Protein AF-A0A0J7K8P9-F1 (afdb_monomer_lite)

Sequence (66 aa):
MIRKEGYPAEAHVVKTEDGYLLTLHRIPNDNGSLPVLLQHGLLSSSADWLVLGKGKALRTLQEIGD

Organism: Lasius niger (NCBI:txid67767)

Secondary structure (DSSP, 8-state):
-GGGGT---EEEEEE-TTS-EEEEEE---SS-PPP------TT--GGGGTTT-TTTS-GGGTTT--

InterPro domains:
  IPR006693 Partial AB-hydrolase lipase domain [PF04083] (1-51)
  IPR029058 Alpha/Beta hydrolase fold [G3DSA:3.40.50.1820] (1-61)
  IP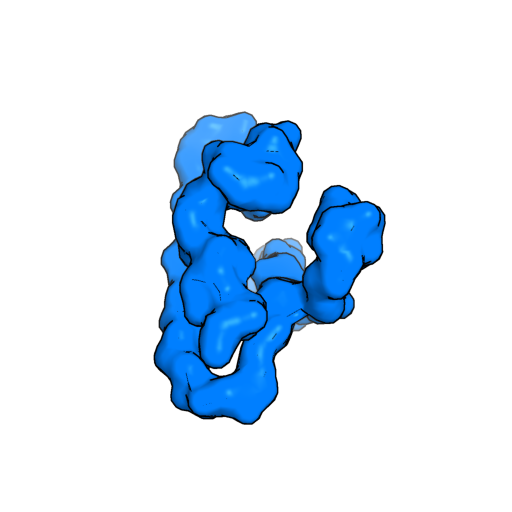R029058 Alpha/Beta hydrolase fold [SSF53474] (1-52)

pLDDT: mean 84.97, std 16.03, range [40.44, 98.69]

Structure (mmCIF, N/CA/C/O backbone):
data_AF-A0A0J7K8P9-F1
#
_entry.id   AF-A0A0J7K8P9-F1
#
loop_
_atom_site.group_PDB
_atom_site.id
_atom_site.type_symbol
_atom_site.label_atom_id
_atom_site.label_alt_id
_atom_site.label_comp_id
_atom_site.label_asym_id
_atom_site.label_entity_id
_atom_site.label_seq_id
_atom_site.pdbx_PDB_ins_code
_atom_site.Cartn_x
_atom_site.Cartn_y
_atom_site.Cartn_z
_atom_site.occupancy
_atom_site.B_iso_or_equiv
_atom_site.auth_seq_id
_atom_site.auth_comp_id
_atom_site.auth_asym_id
_atom_site.auth_atom_id
_atom_site.pdbx_PDB_model_num
ATOM 1 N N . MET A 1 1 ? 0.662 0.525 -11.599 1.00 82.38 1 MET A N 1
ATOM 2 C CA . MET A 1 1 ? 2.060 1.016 -11.563 1.00 82.38 1 MET A CA 1
ATOM 3 C C . MET A 1 1 ? 3.033 -0.132 -11.331 1.00 82.38 1 MET A C 1
ATOM 5 O O . MET A 1 1 ? 3.766 -0.441 -12.248 1.00 82.38 1 MET A O 1
ATOM 9 N N . ILE A 1 2 ? 2.955 -0.847 -10.204 1.00 89.94 2 ILE A N 1
ATOM 10 C CA . ILE A 1 2 ? 3.897 -1.924 -9.824 1.00 89.94 2 ILE A CA 1
ATOM 11 C C . ILE A 1 2 ? 4.148 -2.970 -10.929 1.00 89.94 2 ILE A C 1
ATOM 13 O O . ILE A 1 2 ? 5.269 -3.102 -11.407 1.00 89.94 2 ILE A O 1
ATOM 17 N N . ARG A 1 3 ? 3.098 -3.668 -11.391 1.00 90.31 3 ARG A N 1
ATOM 18 C CA . ARG A 1 3 ? 3.232 -4.733 -12.408 1.00 90.31 3 ARG A CA 1
ATOM 19 C C . ARG A 1 3 ? 3.779 -4.232 -13.748 1.00 90.31 3 ARG A C 1
ATOM 21 O O . ARG A 1 3 ? 4.454 -4.975 -14.445 1.00 90.31 3 ARG A O 1
ATOM 28 N N . LYS A 1 4 ? 3.508 -2.967 -14.096 1.00 87.50 4 LYS A N 1
ATOM 29 C CA . LYS A 1 4 ? 4.015 -2.334 -15.326 1.00 87.50 4 LYS A CA 1
ATOM 30 C C . LYS A 1 4 ? 5.540 -2.167 -15.286 1.00 87.50 4 LYS A C 1
ATOM 32 O O . LYS A 1 4 ? 6.175 -2.231 -16.327 1.00 87.50 4 LYS A O 1
ATOM 37 N N . GLU A 1 5 ? 6.108 -2.008 -14.093 1.00 84.94 5 GLU A N 1
ATOM 38 C CA . GLU A 1 5 ? 7.555 -1.905 -13.860 1.00 84.94 5 GLU A CA 1
ATOM 39 C C . GLU A 1 5 ? 8.235 -3.282 -13.691 1.00 84.94 5 GLU A C 1
ATOM 41 O O . GLU A 1 5 ? 9.429 -3.353 -13.402 1.00 84.94 5 GLU A O 1
ATOM 46 N N . GLY A 1 6 ? 7.487 -4.383 -13.860 1.00 87.00 6 GLY A N 1
ATOM 47 C CA . GLY A 1 6 ? 8.003 -5.755 -13.804 1.00 87.00 6 GLY A CA 1
ATOM 48 C C . GLY A 1 6 ? 8.102 -6.370 -12.404 1.00 87.00 6 GLY A C 1
ATOM 49 O O . GLY A 1 6 ? 8.633 -7.467 -12.277 1.00 87.00 6 GLY A O 1
ATOM 50 N N . TYR A 1 7 ? 7.590 -5.707 -11.363 1.00 87.38 7 TYR A N 1
ATOM 51 C CA . TYR A 1 7 ? 7.560 -6.266 -10.007 1.00 87.38 7 TYR A CA 1
ATOM 52 C C . TYR A 1 7 ? 6.291 -7.096 -9.752 1.00 87.38 7 TYR A C 1
ATOM 54 O O . TYR A 1 7 ? 5.211 -6.734 -10.246 1.00 87.38 7 TYR A O 1
ATOM 62 N N . PRO A 1 8 ? 6.372 -8.162 -8.932 1.00 91.38 8 PRO A N 1
ATOM 63 C CA . PRO A 1 8 ? 5.179 -8.811 -8.407 1.00 91.38 8 PRO A CA 1
ATOM 64 C C . PRO A 1 8 ? 4.386 -7.824 -7.537 1.00 91.38 8 PRO A C 1
ATOM 66 O O . PRO A 1 8 ? 4.941 -6.895 -6.949 1.00 91.38 8 PRO A O 1
ATOM 69 N N . ALA A 1 9 ? 3.065 -7.991 -7.487 1.00 93.44 9 ALA A N 1
ATOM 70 C CA . ALA A 1 9 ? 2.189 -7.069 -6.771 1.00 93.44 9 ALA A CA 1
ATOM 71 C C . ALA A 1 9 ? 0.999 -7.793 -6.149 1.00 93.44 9 ALA A C 1
ATOM 73 O O . ALA A 1 9 ? 0.248 -8.481 -6.854 1.00 93.44 9 ALA A O 1
ATOM 74 N N . GLU A 1 10 ? 0.794 -7.536 -4.866 1.00 95.69 10 GLU A N 1
ATOM 75 C CA . GLU A 1 10 ? -0.328 -7.996 -4.058 1.00 95.69 10 GLU A CA 1
ATOM 76 C C . GLU A 1 10 ? -1.125 -6.793 -3.534 1.00 95.69 10 GLU A C 1
ATOM 78 O O . GLU A 1 10 ? -0.574 -5.704 -3.330 1.00 95.69 10 GLU A O 1
ATOM 83 N N . ALA A 1 11 ? -2.417 -7.003 -3.287 1.00 96.62 11 ALA A N 1
ATOM 84 C CA . ALA A 1 11 ? -3.279 -6.061 -2.587 1.00 96.62 11 ALA A CA 1
ATOM 85 C C . ALA A 1 11 ? -4.039 -6.811 -1.491 1.00 96.62 11 ALA A C 1
ATOM 87 O O . ALA A 1 11 ? -4.662 -7.837 -1.761 1.00 96.62 11 ALA A O 1
ATOM 88 N N . HIS A 1 12 ? -3.983 -6.289 -0.271 1.00 97.44 12 HIS A N 1
ATOM 89 C CA . HIS A 1 12 ? -4.591 -6.885 0.915 1.00 97.44 12 HIS A CA 1
ATOM 90 C C . HIS A 1 12 ? -5.580 -5.896 1.518 1.00 97.44 12 HIS A C 1
ATOM 92 O O . HIS A 1 12 ? -5.223 -4.743 1.751 1.00 97.44 12 HIS A O 1
ATOM 98 N N . VAL A 1 13 ? -6.809 -6.333 1.783 1.00 98.44 13 VAL A N 1
ATOM 99 C CA . VAL A 1 13 ? -7.802 -5.512 2.486 1.00 98.44 13 VAL A CA 1
ATOM 100 C C . VAL A 1 13 ? -7.795 -5.893 3.960 1.00 98.44 13 VAL A C 1
ATOM 102 O O . VAL A 1 13 ? -8.029 -7.050 4.304 1.00 98.44 13 VAL A O 1
ATOM 105 N N . VAL A 1 14 ? -7.540 -4.918 4.827 1.00 98.19 14 VAL A N 1
ATOM 106 C CA . VAL A 1 14 ? -7.523 -5.079 6.283 1.00 98.19 14 VAL A CA 1
ATOM 107 C C . VAL A 1 14 ? -8.638 -4.241 6.882 1.00 98.19 14 VAL A C 1
ATOM 109 O O . VAL A 1 14 ? -8.781 -3.062 6.561 1.00 98.19 14 VAL A O 1
ATOM 112 N N . LYS A 1 15 ? -9.431 -4.855 7.759 1.00 98.50 15 LYS A N 1
ATOM 113 C CA . LYS A 1 15 ? -10.458 -4.158 8.528 1.00 98.50 15 LYS A CA 1
ATOM 114 C C . LYS A 1 15 ? -9.862 -3.671 9.849 1.00 98.50 15 LYS A C 1
ATOM 116 O O . LYS A 1 15 ? -9.311 -4.4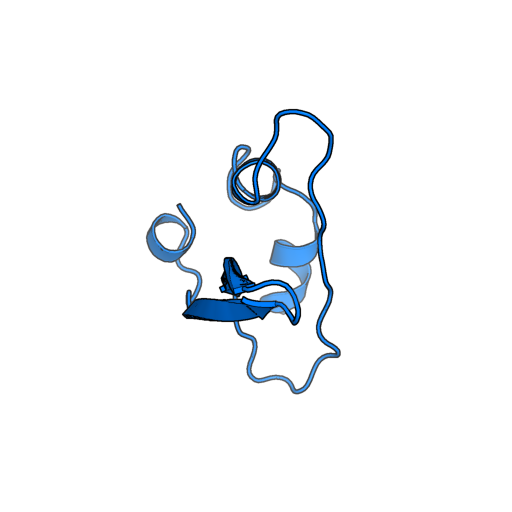82 10.590 1.00 98.50 15 LYS A O 1
ATOM 121 N N . THR A 1 16 ? -9.972 -2.380 10.140 1.00 98.31 16 THR A N 1
ATOM 122 C CA . THR A 1 16 ? -9.596 -1.806 11.440 1.00 98.31 16 THR A CA 1
ATOM 123 C C . THR A 1 16 ? -10.635 -2.143 12.511 1.00 98.31 16 THR A C 1
ATOM 125 O O . THR A 1 16 ? -11.762 -2.539 12.201 1.00 98.31 16 THR A O 1
ATOM 128 N N . GLU A 1 17 ? -10.274 -1.972 13.783 1.00 98.69 17 GLU A N 1
ATOM 129 C CA . GLU A 1 17 ? -11.174 -2.234 14.915 1.00 98.69 17 GLU A CA 1
ATOM 130 C C . GLU A 1 17 ? -12.457 -1.388 14.855 1.00 98.69 17 GLU A C 1
ATOM 132 O O . GLU A 1 17 ? -13.544 -1.887 15.142 1.00 98.69 17 GLU A O 1
ATOM 137 N N . ASP A 1 18 ? -12.348 -0.139 14.399 1.00 98.56 18 ASP A N 1
ATOM 138 C CA . ASP A 1 18 ? -13.458 0.801 14.201 1.00 98.56 18 ASP A CA 1
ATOM 139 C C . ASP A 1 18 ? -14.172 0.646 12.843 1.00 98.56 18 ASP A C 1
ATOM 141 O O . ASP A 1 18 ? -15.134 1.356 12.552 1.00 98.56 18 ASP A O 1
ATOM 145 N N . GLY A 1 19 ? -13.767 -0.334 12.031 1.00 98.50 19 GLY A N 1
ATOM 146 C CA . GLY A 1 19 ? -14.533 -0.814 10.882 1.00 98.50 19 GLY A CA 1
ATOM 147 C C . GLY A 1 19 ? -14.143 -0.256 9.515 1.00 98.50 19 GLY A C 1
ATOM 148 O O . GLY A 1 19 ? -14.794 -0.615 8.531 1.00 98.50 19 GLY A O 1
ATOM 149 N N . TYR A 1 20 ? -13.085 0.549 9.410 1.00 98.38 20 TYR A N 1
ATOM 150 C CA . TYR A 1 20 ? -12.562 1.001 8.120 1.00 98.38 20 TYR A CA 1
ATOM 151 C C . TYR A 1 20 ? -11.890 -0.147 7.365 1.00 98.38 20 TYR A C 1
ATOM 153 O O . TYR A 1 20 ? -11.206 -0.986 7.948 1.00 98.38 20 TYR A O 1
ATOM 161 N N . LEU A 1 21 ? -12.067 -0.171 6.043 1.00 98.50 21 LEU A N 1
ATOM 162 C CA . LEU A 1 21 ? -11.391 -1.109 5.149 1.00 98.50 21 LEU A CA 1
ATOM 163 C C . LEU A 1 21 ? -10.201 -0.410 4.492 1.00 98.50 21 LEU A C 1
ATOM 165 O O . LEU A 1 21 ? -10.371 0.443 3.621 1.00 98.50 21 LEU A O 1
ATOM 169 N N . LEU A 1 22 ? -8.994 -0.777 4.911 1.00 98.19 22 LEU A N 1
ATOM 170 C CA . LEU A 1 22 ? -7.742 -0.255 4.375 1.00 98.19 22 LEU A CA 1
ATOM 171 C C . LEU A 1 22 ? -7.194 -1.211 3.321 1.00 98.19 22 LEU A C 1
ATOM 173 O O . LEU A 1 22 ? -7.148 -2.418 3.541 1.00 98.19 22 LEU A O 1
ATOM 177 N N . THR A 1 23 ? -6.737 -0.677 2.190 1.00 98.25 23 THR A N 1
ATOM 178 C CA . THR A 1 23 ? -6.014 -1.469 1.185 1.00 98.25 23 THR A CA 1
ATOM 179 C C . THR A 1 23 ? -4.514 -1.262 1.349 1.00 98.25 23 THR A C 1
ATOM 181 O O . THR A 1 23 ? -4.020 -0.151 1.164 1.00 98.25 23 THR A O 1
ATOM 184 N N . LEU A 1 24 ? -3.783 -2.332 1.657 1.00 97.56 24 LEU A N 1
ATOM 185 C CA . LEU A 1 24 ? -2.324 -2.354 1.639 1.00 97.56 24 LEU A CA 1
ATOM 186 C C . LEU A 1 24 ? -1.826 -2.930 0.315 1.00 97.56 24 LEU A C 1
ATOM 188 O O . LEU A 1 24 ? -2.224 -4.021 -0.092 1.00 97.56 24 LEU A O 1
ATOM 192 N N . HIS A 1 25 ? -0.909 -2.213 -0.329 1.00 96.06 25 HIS A N 1
ATOM 193 C CA . HIS A 1 25 ? -0.203 -2.684 -1.517 1.00 96.06 25 HIS A CA 1
ATOM 194 C C . HIS A 1 25 ? 1.156 -3.247 -1.109 1.00 96.06 25 HIS A C 1
ATOM 196 O O . HIS A 1 25 ? 1.917 -2.574 -0.414 1.00 96.06 25 HIS A O 1
ATOM 2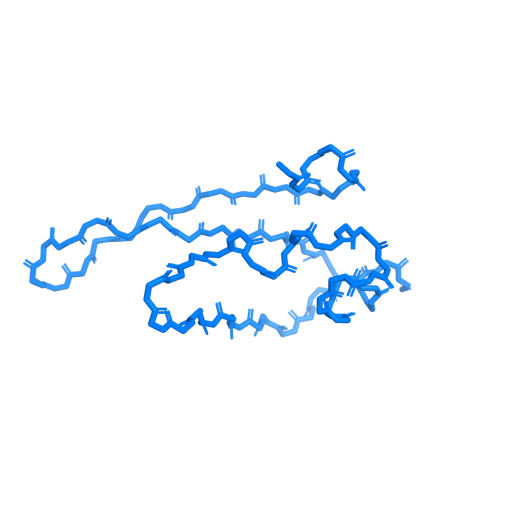02 N N . ARG A 1 26 ? 1.474 -4.463 -1.560 1.00 94.25 26 ARG A N 1
ATOM 203 C CA . ARG A 1 26 ? 2.744 -5.131 -1.255 1.00 94.25 26 ARG A CA 1
ATOM 204 C C . ARG A 1 26 ? 3.463 -5.543 -2.533 1.00 94.25 26 ARG A C 1
ATOM 206 O O . ARG A 1 26 ? 2.857 -6.087 -3.455 1.00 94.25 26 ARG A O 1
ATOM 213 N N . ILE A 1 27 ? 4.768 -5.294 -2.554 1.00 92.81 27 ILE A N 1
ATOM 214 C CA . ILE A 1 27 ? 5.703 -5.870 -3.520 1.00 92.81 27 ILE A CA 1
ATOM 215 C C . ILE A 1 27 ? 6.412 -7.007 -2.781 1.00 92.81 27 ILE A C 1
ATOM 217 O O . ILE A 1 27 ? 7.220 -6.720 -1.896 1.00 92.81 27 ILE A O 1
ATOM 221 N N . PRO A 1 28 ? 6.038 -8.276 -3.025 1.00 92.44 28 PRO A N 1
ATOM 222 C CA . PRO A 1 28 ? 6.635 -9.403 -2.328 1.00 92.44 28 PRO A CA 1
ATOM 223 C C . PRO A 1 28 ? 8.083 -9.634 -2.768 1.00 92.44 28 PRO A C 1
ATOM 225 O O . PRO A 1 28 ? 8.452 -9.352 -3.908 1.00 92.44 28 PRO A O 1
ATOM 228 N N . ASN A 1 29 ? 8.870 -10.190 -1.850 1.00 86.50 29 ASN A N 1
ATOM 229 C CA . ASN A 1 29 ? 10.178 -10.778 -2.109 1.00 86.50 29 ASN A CA 1
ATOM 230 C C . ASN A 1 29 ? 10.222 -12.150 -1.417 1.00 86.50 29 ASN A C 1
ATOM 232 O O . ASN A 1 29 ? 9.689 -12.291 -0.312 1.00 86.50 29 ASN A O 1
ATOM 236 N N . ASP A 1 30 ? 10.856 -13.126 -2.061 1.00 81.62 30 ASP A N 1
ATOM 237 C CA . ASP A 1 30 ? 10.948 -14.518 -1.611 1.00 81.62 30 ASP A CA 1
ATOM 238 C C . ASP A 1 30 ? 12.242 -14.806 -0.830 1.00 81.62 30 ASP A C 1
ATOM 240 O O . ASP A 1 30 ? 12.450 -15.914 -0.341 1.00 81.62 30 ASP A O 1
ATOM 244 N N . ASN A 1 31 ? 13.117 -13.812 -0.662 1.00 84.75 31 ASN A N 1
ATOM 245 C CA . ASN A 1 31 ? 14.417 -13.979 -0.006 1.00 84.75 31 ASN A CA 1
ATOM 246 C C . ASN A 1 31 ? 14.370 -13.956 1.540 1.00 84.75 31 ASN A C 1
ATOM 248 O O . ASN A 1 31 ? 15.413 -13.890 2.186 1.00 84.75 31 ASN A O 1
ATOM 252 N N . GLY A 1 32 ? 13.179 -13.971 2.148 1.00 83.25 32 GLY A N 1
ATOM 253 C CA . GLY A 1 32 ? 13.022 -13.942 3.607 1.00 83.25 32 GLY A CA 1
ATOM 254 C C . GLY A 1 32 ? 13.408 -12.613 4.273 1.00 83.25 32 GLY A C 1
ATOM 255 O O . GLY A 1 32 ? 13.551 -12.572 5.495 1.00 83.25 32 GLY A O 1
ATOM 256 N N . SER A 1 33 ? 13.575 -11.530 3.504 1.00 87.06 33 SER A N 1
ATOM 257 C CA . SER A 1 33 ? 13.875 -10.204 4.058 1.00 87.06 33 SER A CA 1
ATOM 258 C C . SER A 1 33 ? 12.771 -9.698 4.982 1.00 87.06 33 SER A C 1
ATOM 260 O O . SER A 1 33 ? 11.583 -9.972 4.785 1.00 87.06 33 SER A O 1
ATOM 262 N N . LEU A 1 34 ? 13.166 -8.889 5.968 1.00 90.94 34 LEU A N 1
ATOM 263 C CA . LEU A 1 34 ? 12.216 -8.236 6.860 1.00 90.94 34 LEU A CA 1
ATOM 264 C C . LEU A 1 34 ? 11.306 -7.273 6.076 1.00 90.94 34 LEU A C 1
ATOM 266 O O . LEU A 1 34 ? 11.801 -6.467 5.283 1.00 90.94 34 LEU A O 1
ATOM 270 N N . PRO A 1 35 ? 9.982 -7.317 6.298 1.00 91.31 35 PRO A N 1
ATOM 271 C CA . PRO A 1 35 ? 9.058 -6.411 5.633 1.00 91.31 35 PRO A CA 1
ATOM 272 C C . PRO A 1 35 ? 9.251 -4.965 6.112 1.00 91.31 35 PRO A C 1
ATOM 274 O O . PRO A 1 35 ? 9.424 -4.707 7.302 1.00 91.31 35 PRO A O 1
ATOM 277 N N . VAL A 1 36 ? 9.151 -4.016 5.179 1.00 92.38 36 VAL A N 1
ATOM 278 C CA . VAL A 1 36 ? 9.185 -2.570 5.449 1.00 92.38 36 VAL A CA 1
ATOM 279 C C . VAL A 1 36 ? 7.806 -1.974 5.184 1.00 92.38 36 VAL A C 1
ATOM 281 O O . VAL A 1 36 ? 7.231 -2.185 4.115 1.00 92.38 36 VAL A O 1
ATOM 284 N N . LEU A 1 37 ? 7.281 -1.208 6.143 1.00 93.50 37 LEU A N 1
ATOM 285 C CA . LEU A 1 37 ? 6.028 -0.468 5.994 1.00 93.50 37 LEU A CA 1
ATOM 286 C C . LEU A 1 37 ? 6.320 0.990 5.622 1.00 93.50 37 LEU A C 1
ATOM 288 O O . LEU A 1 37 ? 7.012 1.693 6.354 1.00 93.50 37 LEU A O 1
ATOM 292 N N . LEU A 1 38 ? 5.759 1.451 4.503 1.00 94.19 38 LEU A N 1
ATOM 293 C CA . LEU A 1 38 ? 5.894 2.831 4.037 1.00 94.19 38 LEU A CA 1
ATOM 294 C C . LEU A 1 38 ? 4.550 3.558 4.138 1.00 94.19 38 LEU A C 1
ATOM 296 O O . LEU A 1 38 ? 3.635 3.304 3.352 1.00 94.19 38 LEU A O 1
ATOM 300 N N . GLN A 1 39 ? 4.442 4.490 5.083 1.00 95.19 39 GLN A N 1
ATOM 301 C CA . GLN A 1 39 ? 3.223 5.260 5.327 1.00 95.19 39 GLN A CA 1
ATOM 302 C C . GLN A 1 39 ? 3.306 6.634 4.665 1.00 95.19 39 GLN A C 1
ATOM 304 O O . GLN A 1 39 ? 4.200 7.421 4.966 1.00 95.19 39 GLN A O 1
ATOM 309 N N . HIS A 1 40 ? 2.367 6.926 3.771 1.00 93.56 40 HIS A N 1
ATOM 310 C CA . HIS A 1 40 ? 2.313 8.207 3.071 1.00 93.56 40 HIS A CA 1
ATOM 311 C C . HIS A 1 40 ? 1.951 9.380 4.000 1.00 93.56 40 HIS A C 1
ATOM 313 O O . HIS A 1 40 ? 1.428 9.192 5.100 1.00 93.56 40 HIS A O 1
ATOM 319 N N . GLY A 1 41 ? 2.203 10.602 3.525 1.00 91.69 41 GLY A N 1
ATOM 320 C CA . GLY A 1 41 ? 1.894 11.839 4.242 1.00 91.69 41 GLY A CA 1
ATOM 321 C C . GLY A 1 41 ? 0.437 12.300 4.115 1.00 91.69 41 GLY A C 1
ATOM 322 O O . GLY A 1 41 ? -0.442 11.582 3.631 1.00 91.69 41 GLY A O 1
ATOM 323 N N . LEU A 1 42 ? 0.190 13.536 4.550 1.00 95.88 42 LEU A N 1
ATOM 324 C CA . LEU A 1 42 ? -1.107 14.205 4.450 1.00 95.88 42 LEU A CA 1
ATOM 325 C C . LEU A 1 42 ? -1.508 14.417 2.976 1.00 95.88 42 LEU A C 1
ATOM 327 O O . LEU A 1 42 ? -0.675 14.823 2.173 1.00 95.88 42 LEU A O 1
ATOM 331 N N . LEU A 1 43 ? -2.784 14.170 2.639 1.00 95.12 43 LEU A N 1
ATOM 332 C CA . LEU A 1 43 ? -3.345 14.297 1.277 1.00 95.12 43 LEU A CA 1
ATOM 333 C C . LEU A 1 43 ? -2.610 13.466 0.201 1.00 95.12 43 LEU A C 1
ATOM 335 O O . LEU A 1 43 ? -2.522 13.870 -0.955 1.00 95.12 43 LEU A O 1
ATOM 339 N N . SER A 1 44 ? -2.093 12.299 0.583 1.00 94.88 44 SER A N 1
ATOM 340 C CA . SER A 1 44 ? -1.279 11.422 -0.266 1.00 94.88 44 SER A CA 1
ATOM 341 C C . SER A 1 44 ? -1.813 9.977 -0.258 1.00 94.88 44 SER A C 1
ATOM 343 O O . SER A 1 44 ? -2.855 9.689 0.335 1.00 94.88 44 SER A O 1
ATOM 345 N N . SER A 1 45 ? -1.139 9.066 -0.962 1.00 94.38 45 SER A N 1
ATOM 346 C CA . SER A 1 45 ? -1.455 7.638 -1.008 1.00 94.38 45 SER A CA 1
ATOM 347 C C . SER A 1 45 ? -0.191 6.792 -1.193 1.00 94.38 45 SER A C 1
ATOM 349 O O . SER A 1 45 ? 0.896 7.304 -1.452 1.00 94.38 45 SER A O 1
ATOM 351 N N . SER A 1 46 ? -0.336 5.464 -1.159 1.00 92.75 46 SER A N 1
ATOM 352 C CA . SER A 1 46 ? 0.766 4.533 -1.464 1.00 92.75 46 SER A CA 1
ATOM 353 C C . SER A 1 46 ? 1.397 4.707 -2.860 1.00 92.75 46 SER A C 1
ATOM 355 O O . SER A 1 46 ? 2.489 4.195 -3.095 1.00 92.75 46 SER A O 1
ATOM 357 N N . ALA A 1 47 ? 0.739 5.414 -3.789 1.00 90.81 47 ALA A N 1
ATOM 358 C CA . ALA A 1 47 ? 1.266 5.642 -5.135 1.00 90.81 47 ALA A CA 1
ATOM 359 C C . ALA A 1 47 ? 2.507 6.552 -5.154 1.00 90.81 47 ALA A C 1
ATOM 361 O O . ALA A 1 47 ? 3.336 6.420 -6.057 1.00 90.81 47 ALA A O 1
ATOM 362 N N . ASP A 1 48 ? 2.672 7.424 -4.157 1.00 90.06 48 ASP A N 1
ATOM 363 C CA . ASP A 1 48 ? 3.766 8.403 -4.104 1.00 90.06 48 ASP A CA 1
ATOM 364 C C . ASP A 1 48 ? 5.137 7.725 -4.001 1.00 90.06 48 ASP A C 1
ATOM 366 O O . ASP A 1 48 ? 6.124 8.204 -4.557 1.00 90.06 48 ASP A O 1
ATOM 370 N N . TRP A 1 49 ? 5.187 6.535 -3.400 1.00 88.50 49 TRP A N 1
ATOM 371 C CA . TRP A 1 49 ? 6.396 5.711 -3.335 1.00 88.50 49 TRP A CA 1
ATOM 372 C C . TRP A 1 49 ? 6.805 5.093 -4.670 1.00 88.50 49 TRP A C 1
ATOM 374 O O . TRP A 1 49 ? 7.873 4.496 -4.757 1.00 88.50 49 TRP A O 1
ATOM 384 N N . LEU A 1 50 ? 5.965 5.208 -5.700 1.00 87.31 50 LEU A N 1
ATOM 385 C CA . LEU A 1 50 ? 6.147 4.574 -7.005 1.00 87.31 50 LEU A CA 1
ATOM 386 C C . LEU A 1 50 ? 6.104 5.578 -8.162 1.00 87.31 50 LEU A C 1
ATOM 388 O O . LEU A 1 50 ? 6.462 5.218 -9.283 1.00 87.31 50 LEU A O 1
ATOM 392 N N . VAL A 1 51 ? 5.650 6.814 -7.923 1.00 85.19 51 VAL A N 1
ATOM 393 C CA . VAL A 1 51 ? 5.322 7.795 -8.975 1.00 85.19 51 VAL A CA 1
ATOM 394 C C . VAL A 1 51 ? 6.512 8.158 -9.863 1.00 85.19 51 VAL A C 1
ATOM 396 O O . VAL A 1 51 ? 6.336 8.417 -11.050 1.00 85.19 51 VAL A O 1
ATOM 399 N N . LEU A 1 52 ? 7.729 8.105 -9.320 1.00 83.00 52 LEU A N 1
ATOM 400 C CA . LEU A 1 52 ? 8.956 8.407 -10.059 1.00 83.00 52 LEU A CA 1
ATOM 401 C C . LEU A 1 52 ? 9.460 7.240 -10.934 1.00 83.00 52 LEU A C 1
ATOM 403 O O . LEU A 1 52 ? 10.376 7.440 -11.732 1.00 83.00 52 LEU A O 1
ATOM 407 N N . GLY A 1 53 ? 8.872 6.045 -10.813 1.00 75.44 53 GLY A N 1
ATOM 408 C CA . GLY A 1 53 ? 9.269 4.847 -11.560 1.00 75.44 53 GLY A CA 1
ATOM 409 C C . GLY A 1 53 ? 10.511 4.131 -11.010 1.00 75.44 53 GLY A C 1
ATOM 410 O O . GLY A 1 53 ? 11.150 4.573 -10.045 1.00 75.44 53 GLY A O 1
ATOM 411 N N . LYS A 1 54 ? 10.850 2.984 -11.617 1.00 75.38 54 LYS A N 1
ATOM 412 C CA . LYS A 1 54 ? 11.968 2.125 -11.191 1.00 75.38 54 LYS A CA 1
ATOM 413 C C . LYS 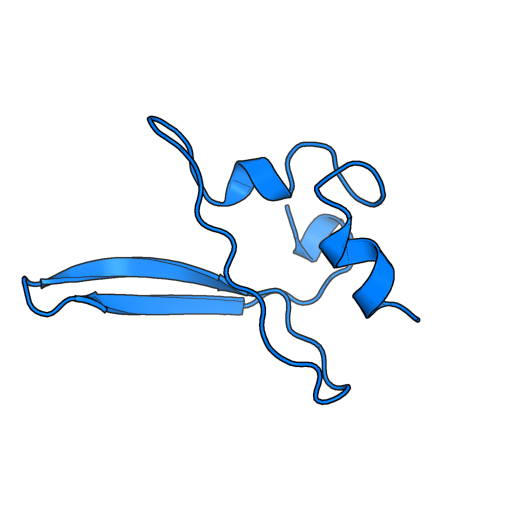A 1 54 ? 13.301 2.893 -11.155 1.00 75.38 54 LYS A C 1
ATOM 415 O O . LYS A 1 54 ? 13.652 3.598 -12.097 1.00 75.38 54 LYS A O 1
ATOM 420 N N . GLY A 1 55 ? 14.046 2.752 -10.055 1.00 70.38 55 GLY A N 1
ATOM 421 C CA . GLY A 1 55 ? 15.368 3.369 -9.858 1.00 70.38 55 GLY A CA 1
ATOM 422 C C . GLY A 1 55 ? 15.362 4.860 -9.489 1.00 70.38 55 GLY A C 1
ATOM 423 O O . GLY A 1 55 ? 16.431 5.431 -9.297 1.00 70.38 55 GLY A O 1
ATOM 424 N N . LYS A 1 56 ? 14.185 5.496 -9.388 1.00 72.12 56 LYS A N 1
ATOM 425 C CA . LYS A 1 56 ? 14.036 6.905 -8.971 1.00 72.12 56 LYS A CA 1
ATOM 426 C C . LYS A 1 56 ? 13.044 7.095 -7.830 1.00 72.12 56 LYS A C 1
ATOM 428 O O . LYS A 1 56 ? 13.205 8.016 -7.034 1.00 72.12 56 LYS A O 1
ATOM 433 N N . ALA A 1 57 ? 12.015 6.252 -7.761 1.00 70.38 57 ALA A N 1
ATOM 434 C CA . ALA A 1 57 ? 11.145 6.176 -6.596 1.00 70.38 57 ALA A CA 1
ATOM 435 C C . ALA A 1 57 ? 11.920 5.601 -5.395 1.00 70.38 57 ALA A C 1
ATOM 437 O O . ALA A 1 57 ? 13.017 5.071 -5.586 1.00 70.38 57 ALA A O 1
ATOM 438 N N . LEU A 1 58 ? 11.398 5.761 -4.169 1.00 64.25 58 LEU A N 1
ATOM 439 C CA . LEU A 1 58 ? 12.154 5.499 -2.937 1.00 64.25 58 LEU A CA 1
ATOM 440 C C . LEU A 1 58 ? 12.909 4.156 -3.022 1.00 64.25 58 LEU A C 1
ATOM 442 O O . LEU A 1 58 ? 12.326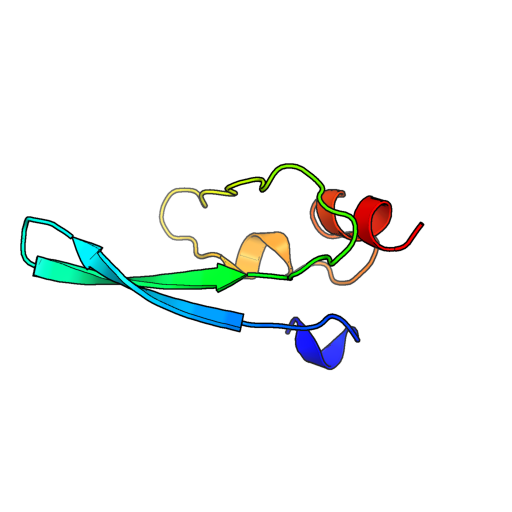 3.123 -3.354 1.00 64.25 58 LEU A O 1
ATOM 446 N N . ARG A 1 59 ? 14.223 4.218 -2.768 1.00 49.56 59 ARG A N 1
ATOM 447 C CA . ARG A 1 59 ? 15.275 3.221 -3.070 1.00 49.56 59 ARG A CA 1
ATOM 448 C C . ARG A 1 59 ? 14.992 1.773 -2.637 1.00 49.56 59 ARG A C 1
ATOM 450 O O . ARG A 1 59 ? 15.643 0.862 -3.134 1.00 49.56 59 ARG A O 1
ATOM 457 N N . THR A 1 60 ? 13.991 1.536 -1.794 1.00 51.56 60 THR A N 1
ATOM 458 C CA . THR A 1 60 ? 13.581 0.212 -1.303 1.00 51.56 60 THR A CA 1
ATOM 459 C C . THR A 1 60 ? 13.285 -0.804 -2.417 1.00 51.56 60 THR A C 1
ATOM 461 O O . THR A 1 60 ? 13.435 -1.998 -2.196 1.00 51.56 60 THR A O 1
ATOM 464 N N . LEU A 1 61 ? 12.919 -0.374 -3.633 1.00 46.84 61 LEU A N 1
ATOM 465 C CA . LEU A 1 61 ? 12.697 -1.304 -4.755 1.00 46.84 61 LEU A CA 1
ATOM 466 C C . LEU A 1 61 ? 13.973 -1.811 -5.432 1.00 46.84 61 LEU A C 1
ATOM 468 O O . LEU A 1 61 ? 13.923 -2.832 -6.109 1.00 46.84 61 LEU A O 1
ATOM 472 N N . GLN A 1 62 ? 15.093 -1.100 -5.301 1.00 46.91 62 GLN A N 1
ATOM 473 C CA . GLN A 1 62 ? 16.335 -1.454 -5.991 1.00 46.91 62 GLN A CA 1
ATOM 474 C C . GLN A 1 62 ? 17.079 -2.596 -5.286 1.00 46.91 62 GLN A C 1
ATOM 476 O O . GLN A 1 62 ? 17.693 -3.412 -5.953 1.00 46.91 62 GLN A O 1
ATOM 481 N N . GLU A 1 63 ? 16.956 -2.691 -3.961 1.00 44.31 63 GLU A N 1
ATOM 482 C CA . GLU A 1 63 ? 17.684 -3.656 -3.117 1.00 44.31 63 GLU A CA 1
ATOM 483 C C . GLU A 1 63 ? 16.966 -5.015 -2.981 1.00 44.31 63 GLU A C 1
ATOM 485 O O . GLU A 1 63 ? 17.475 -5.929 -2.350 1.00 44.31 63 GLU A O 1
ATOM 490 N N . ILE A 1 64 ? 15.776 -5.159 -3.573 1.00 49.50 64 ILE A N 1
ATOM 491 C CA . ILE A 1 64 ? 14.990 -6.407 -3.591 1.00 49.50 64 ILE A CA 1
ATOM 492 C C . ILE A 1 64 ? 15.338 -7.293 -4.807 1.00 49.50 64 ILE A C 1
ATOM 494 O O . ILE A 1 64 ? 14.918 -8.446 -4.862 1.00 49.50 64 ILE A O 1
ATOM 498 N N . GLY A 1 65 ? 16.069 -6.752 -5.789 1.00 47.16 65 GLY A N 1
ATOM 499 C CA . GLY A 1 65 ? 16.398 -7.419 -7.055 1.00 47.16 65 GLY A CA 1
ATOM 500 C C . GLY A 1 65 ? 17.831 -7.947 -7.186 1.00 47.16 65 GLY A C 1
ATOM 501 O O . GLY A 1 65 ? 18.146 -8.459 -8.259 1.00 47.16 65 GLY A O 1
ATOM 502 N N . ASP A 1 66 ? 18.642 -7.825 -6.133 1.00 40.44 66 A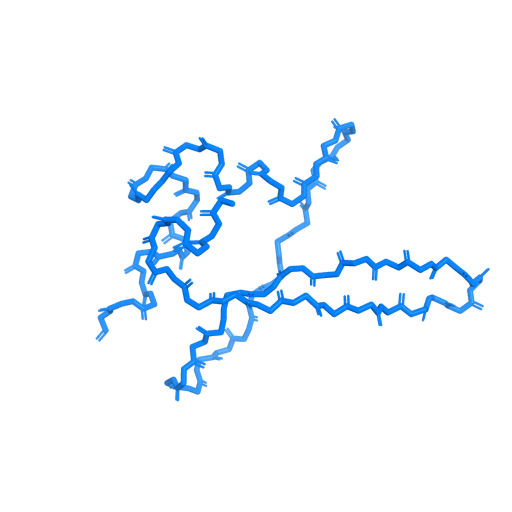SP A N 1
ATOM 503 C CA . ASP A 1 66 ? 19.968 -8.444 -5.980 1.00 40.44 66 ASP A CA 1
ATOM 504 C C . ASP A 1 66 ? 19.902 -9.525 -4.883 1.00 40.44 66 ASP A C 1
ATOM 506 O O . ASP A 1 66 ? 20.635 -10.534 -5.000 1.00 40.44 66 ASP A O 1
#

Foldseek 3Di:
DQVVLVFDKDWDWDADPVGDTDIDIDRDAPPPDDDDDDDDDPPDDPCQQDVLHPPGRDCVVVVRVD

Radius of gyration: 12.97 Å; chains: 1; bounding box: 34×29×30 Å